Protein AF-A0A945HZN1-F1 (afdb_monomer_lite)

Foldseek 3Di:
DDDCVVVVVVVPPPPDDDDDDPDDPPDPQAAADEQVVVVGDNVVLVVVVVCVVVCVPPDDQKDWDDDPRHTHDIDGDPPDDPPDDDDPPCVVVVVVVVVVVVCCVVPVDVDPPPDVCVVVVVCVVVSVVVD

pLDDT: mean 80.83, std 20.68, range [33.0, 97.69]

Structure (mmCIF, N/CA/C/O backbone):
data_AF-A0A945HZN1-F1
#
_entry.id   AF-A0A945HZN1-F1
#
loop_
_atom_site.group_PDB
_atom_site.id
_atom_site.type_symbol
_atom_site.label_atom_id
_atom_site.label_alt_id
_atom_site.label_comp_id
_atom_site.label_asym_id
_atom_site.label_entity_id
_atom_site.label_seq_id
_atom_site.pdbx_PDB_ins_code
_atom_site.Cartn_x
_atom_site.Cartn_y
_atom_site.Cartn_z
_atom_site.occupancy
_atom_site.B_iso_or_equiv
_atom_site.auth_seq_id
_atom_site.auth_comp_id
_atom_site.auth_asym_id
_atom_site.auth_atom_id
_atom_site.pdbx_PDB_model_num
ATOM 1 N N . MET A 1 1 ? -28.411 -4.055 28.533 1.00 43.19 1 MET A N 1
ATOM 2 C CA . MET A 1 1 ? -27.066 -3.682 28.046 1.00 43.19 1 MET A CA 1
ATOM 3 C C . MET A 1 1 ? -26.486 -4.905 27.358 1.00 43.19 1 MET A C 1
ATOM 5 O O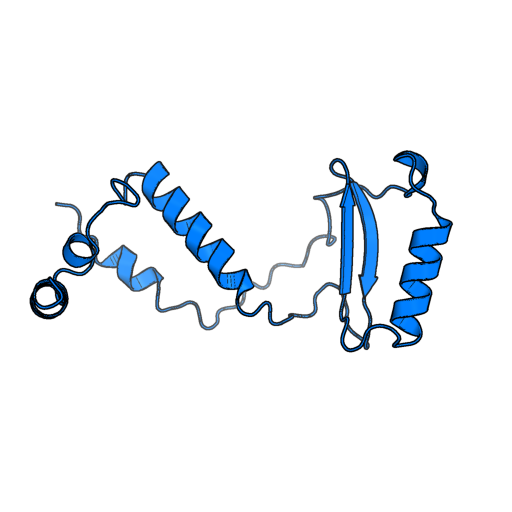 . MET A 1 1 ? -26.405 -5.951 27.993 1.00 43.19 1 MET A O 1
ATOM 9 N N . LYS A 1 2 ? -26.265 -4.843 26.039 1.00 38.22 2 LYS A N 1
ATOM 10 C CA . LYS A 1 2 ? -25.788 -5.994 25.257 1.00 38.22 2 LYS A CA 1
ATOM 11 C C . LYS A 1 2 ? -24.339 -6.296 25.656 1.00 38.22 2 LYS A C 1
ATOM 13 O O . LYS A 1 2 ? -23.533 -5.382 25.769 1.00 38.22 2 LYS A O 1
ATOM 18 N N . ASN A 1 3 ? -24.050 -7.569 25.923 1.00 39.00 3 ASN A N 1
ATOM 19 C CA . ASN A 1 3 ? -22.727 -8.064 26.303 1.00 39.00 3 ASN A CA 1
ATOM 20 C C . ASN A 1 3 ? -21.711 -7.749 25.193 1.00 39.00 3 ASN A C 1
ATOM 22 O O . ASN A 1 3 ? -21.772 -8.363 24.134 1.00 39.00 3 ASN A O 1
ATOM 26 N N . ILE A 1 4 ? -20.778 -6.831 25.462 1.00 46.09 4 ILE A N 1
ATOM 27 C CA . ILE A 1 4 ? -19.676 -6.418 24.564 1.00 46.09 4 ILE A CA 1
ATOM 28 C C . ILE A 1 4 ? -18.468 -7.377 24.637 1.00 46.09 4 ILE A C 1
ATOM 30 O O . ILE A 1 4 ? -17.565 -7.338 23.806 1.00 46.09 4 ILE A O 1
ATOM 34 N N . LYS A 1 5 ? -18.504 -8.359 25.547 1.00 42.25 5 LYS A N 1
ATOM 35 C CA . LYS A 1 5 ? -17.454 -9.379 25.703 1.00 42.25 5 LYS A CA 1
ATOM 36 C C . LYS A 1 5 ? -17.101 -10.210 24.447 1.00 42.25 5 LYS A C 1
ATOM 38 O O . LYS A 1 5 ? -15.949 -10.626 24.383 1.00 42.25 5 LYS A O 1
ATOM 43 N N . PRO A 1 6 ? -17.973 -10.453 23.441 1.00 45.19 6 PRO A N 1
ATOM 44 C CA . PRO A 1 6 ? -17.534 -11.138 22.225 1.00 45.19 6 PRO A CA 1
ATOM 45 C C . PRO A 1 6 ? -16.802 -10.212 21.239 1.00 45.19 6 PRO A C 1
ATOM 47 O O . PRO A 1 6 ? -16.114 -10.716 20.362 1.00 45.19 6 PRO A O 1
ATOM 50 N N . PHE A 1 7 ? -16.896 -8.884 21.388 1.00 43.00 7 PHE A N 1
ATOM 51 C CA . PHE A 1 7 ? -16.223 -7.926 20.500 1.00 43.00 7 PHE A CA 1
ATOM 52 C C . PHE A 1 7 ? -14.740 -7.756 20.867 1.00 43.00 7 PHE A C 1
ATOM 54 O O . PHE A 1 7 ? -13.885 -7.684 19.993 1.00 43.00 7 PHE A O 1
ATOM 61 N N . PHE A 1 8 ? -14.410 -7.828 22.163 1.00 42.88 8 PHE A N 1
ATOM 62 C CA . PHE A 1 8 ? -13.020 -7.783 22.638 1.00 42.88 8 PHE A CA 1
ATOM 63 C C . PHE A 1 8 ? -12.256 -9.108 22.441 1.00 42.88 8 PHE A C 1
ATOM 65 O O . PHE A 1 8 ? -11.030 -9.115 22.396 1.00 42.88 8 PHE A O 1
ATOM 72 N N . LEU A 1 9 ? -12.963 -10.232 22.258 1.00 38.38 9 LEU A N 1
ATOM 73 C CA . LEU A 1 9 ? -12.346 -11.527 21.932 1.00 38.38 9 LEU A CA 1
ATOM 74 C C . LEU A 1 9 ? -11.958 -11.642 20.442 1.00 38.38 9 LEU A C 1
ATOM 76 O O . LEU A 1 9 ? -11.190 -12.529 20.078 1.00 38.38 9 LEU A O 1
ATOM 80 N N . LEU A 1 10 ? -12.446 -10.734 19.587 1.00 38.25 10 LEU A N 1
ATOM 81 C CA . LEU A 1 10 ? -12.138 -10.710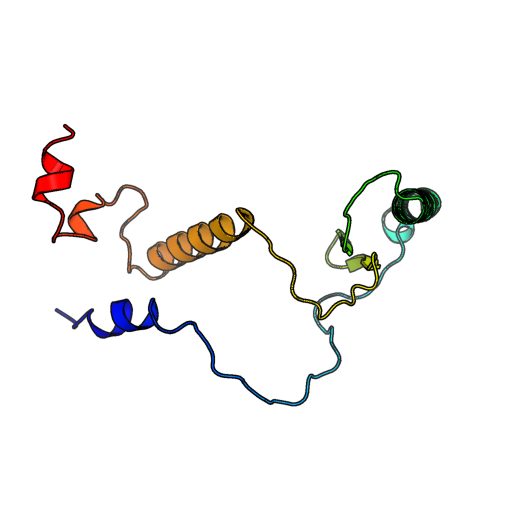 18.154 1.00 38.25 10 LEU A CA 1
ATOM 82 C C . LEU A 1 10 ? -10.816 -9.979 17.831 1.00 38.25 10 LEU A C 1
ATOM 84 O O . LEU A 1 10 ? -10.296 -10.116 16.731 1.00 38.25 10 LEU A O 1
ATOM 88 N N . LEU A 1 11 ? -10.228 -9.264 18.797 1.00 40.25 11 LEU A N 1
ATOM 89 C CA . LEU A 1 11 ? -8.981 -8.499 18.626 1.00 40.25 11 LEU A CA 1
ATOM 90 C C . LEU A 1 11 ? -7.710 -9.237 19.100 1.00 40.25 11 LEU A C 1
ATOM 92 O O . LEU A 1 11 ? -6.623 -8.670 19.064 1.00 40.25 11 LEU A O 1
ATOM 96 N N . LEU A 1 12 ? -7.820 -10.514 19.496 1.00 39.69 12 LEU A N 1
ATOM 97 C CA . LEU A 1 12 ? -6.706 -11.315 20.039 1.00 39.69 12 LEU A CA 1
ATOM 98 C C . LEU A 1 12 ? -6.468 -12.674 19.338 1.00 39.69 12 LEU A C 1
ATOM 100 O O . LEU A 1 12 ? -5.662 -13.466 19.817 1.00 39.69 12 LEU A O 1
ATOM 104 N N . PHE A 1 13 ? -7.101 -12.937 18.183 1.00 35.91 13 PHE A N 1
ATOM 105 C CA . PHE A 1 13 ? -6.939 -14.184 17.404 1.00 35.91 13 PHE A CA 1
ATOM 106 C C . PHE A 1 13 ? -6.672 -13.972 15.897 1.00 35.91 13 PHE A C 1
ATOM 108 O O . PHE A 1 13 ? -7.149 -14.735 15.065 1.00 35.91 13 PHE A O 1
ATOM 115 N N . CYS A 1 14 ? -5.858 -12.981 15.516 1.00 36.09 14 CYS A N 1
ATOM 116 C CA . CYS A 1 14 ? -5.360 -12.865 14.131 1.00 36.09 14 CYS A CA 1
ATOM 117 C C . CYS A 1 14 ? -3.980 -13.515 13.900 1.00 36.09 14 CYS A C 1
ATOM 119 O O . CYS A 1 14 ? -3.293 -13.180 12.939 1.00 36.09 14 CYS A O 1
ATOM 121 N N . SER A 1 15 ? -3.575 -14.483 14.731 1.00 43.81 15 SER A N 1
ATOM 122 C CA . SER A 1 15 ? -2.502 -15.421 14.387 1.00 43.81 15 SER A CA 1
ATOM 123 C C . SER A 1 15 ? -3.090 -16.755 13.902 1.00 43.81 15 SER A C 1
ATOM 125 O O . SER A 1 15 ? -3.535 -17.591 14.681 1.00 43.81 15 SER A O 1
ATOM 127 N N . CYS A 1 16 ? -3.036 -16.929 12.578 1.00 42.44 16 CYS A N 1
ATOM 128 C CA . CYS A 1 16 ? -3.128 -18.184 11.823 1.00 42.44 16 CYS A CA 1
ATOM 129 C C . CYS A 1 16 ? -4.443 -18.986 11.880 1.00 42.44 16 CYS A C 1
ATOM 131 O O . CYS A 1 16 ? -4.563 -19.871 12.717 1.00 42.44 16 CYS A O 1
ATOM 133 N N . VAL A 1 17 ? -5.295 -18.854 10.848 1.00 38.59 17 VAL A N 1
ATOM 134 C CA . VAL A 1 17 ? -5.815 -20.010 10.078 1.00 38.59 17 VAL A CA 1
ATOM 135 C C . VAL A 1 17 ? -6.025 -19.604 8.609 1.00 38.59 17 VAL A C 1
ATOM 137 O O . VAL A 1 17 ? -6.723 -18.644 8.306 1.00 38.59 17 VAL A O 1
ATOM 140 N N . PHE A 1 18 ? -5.398 -20.375 7.720 1.00 42.84 18 PHE A N 1
ATOM 141 C CA . PHE A 1 18 ? -5.592 -20.446 6.269 1.00 42.84 18 PHE A CA 1
ATOM 142 C C . PHE A 1 18 ? -7.068 -20.510 5.835 1.00 42.84 18 PHE A C 1
ATOM 144 O O . PHE A 1 18 ? -7.823 -21.326 6.360 1.00 42.84 18 PHE A O 1
ATOM 151 N N . THR A 1 19 ? -7.423 -19.832 4.741 1.00 33.00 19 THR A N 1
ATOM 152 C CA . THR A 1 19 ? -8.476 -20.312 3.829 1.00 33.00 19 THR A CA 1
ATOM 153 C C . THR A 1 19 ? -7.841 -20.720 2.508 1.00 33.00 19 THR A C 1
ATOM 155 O O . THR A 1 19 ? -7.312 -19.899 1.766 1.00 33.00 19 THR A O 1
ATOM 158 N N . ASN A 1 20 ? -7.859 -22.029 2.271 1.00 44.66 20 ASN A N 1
ATOM 159 C CA . ASN A 1 20 ? -7.527 -22.686 1.020 1.00 44.66 20 ASN A CA 1
ATOM 160 C C . ASN A 1 20 ? -8.782 -22.645 0.135 1.00 44.66 20 ASN A C 1
ATOM 162 O O . ASN A 1 20 ? -9.610 -23.552 0.192 1.00 44.66 20 ASN A O 1
ATOM 166 N N . GLU A 1 21 ? -8.949 -21.566 -0.619 1.00 38.84 21 GLU A N 1
ATOM 167 C CA . GL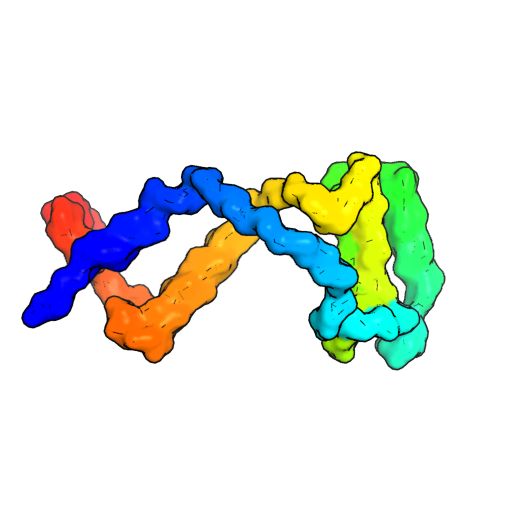U A 1 21 ? -9.801 -21.546 -1.806 1.00 38.84 21 GLU A CA 1
ATOM 168 C C . GLU A 1 21 ? -8.895 -21.207 -2.988 1.00 38.84 21 GLU A C 1
ATOM 170 O O . GLU A 1 21 ? -7.978 -20.396 -2.853 1.00 38.84 21 GLU A O 1
ATOM 175 N N . ASN A 1 22 ? -9.081 -21.905 -4.112 1.00 44.28 22 ASN A N 1
ATOM 176 C CA . ASN A 1 22 ? -8.299 -21.679 -5.325 1.00 44.28 22 ASN A CA 1
ATOM 177 C C . ASN A 1 22 ? -8.277 -20.180 -5.634 1.00 44.28 22 ASN A C 1
ATOM 179 O O . ASN A 1 22 ? -9.336 -19.566 -5.746 1.00 44.28 22 ASN A O 1
ATOM 183 N N . LEU A 1 23 ? -7.076 -19.612 -5.748 1.00 44.59 23 LEU A N 1
ATOM 184 C CA . LEU A 1 23 ? -6.907 -18.205 -6.077 1.00 44.59 23 LEU A CA 1
ATOM 185 C C . LEU A 1 23 ? -7.470 -17.983 -7.486 1.00 44.59 23 LEU A C 1
ATOM 187 O O . LEU A 1 23 ? -6.919 -18.473 -8.474 1.00 44.59 23 LEU A O 1
ATOM 191 N N . GLU A 1 24 ? -8.617 -17.307 -7.548 1.00 50.06 24 GLU A N 1
ATOM 192 C CA . GLU A 1 24 ? -9.186 -16.751 -8.775 1.00 50.06 24 GLU A CA 1
ATOM 193 C C . GLU A 1 24 ? -8.134 -15.875 -9.487 1.00 50.06 24 GLU A C 1
ATOM 195 O O . GLU A 1 24 ? -7.239 -15.352 -8.817 1.00 50.06 24 GLU A O 1
ATOM 200 N N . PRO A 1 25 ? -8.215 -15.693 -10.822 1.00 52.94 25 PRO A N 1
ATOM 201 C CA . PRO A 1 25 ? -7.276 -14.850 -11.560 1.00 52.94 25 PRO A CA 1
ATOM 202 C C . PRO A 1 25 ? -7.147 -13.479 -10.882 1.00 52.94 25 PRO A C 1
ATOM 204 O O . PRO A 1 25 ? -8.140 -12.803 -10.612 1.00 52.94 25 PRO A O 1
ATOM 207 N N . ASP A 1 26 ? -5.909 -13.107 -10.587 1.00 59.91 26 ASP A N 1
ATOM 208 C CA . ASP A 1 26 ? -5.446 -12.257 -9.485 1.00 59.91 26 ASP A CA 1
ATOM 209 C C . ASP A 1 26 ? -5.798 -10.758 -9.573 1.00 59.91 26 ASP A C 1
ATOM 211 O O . ASP A 1 26 ? -5.514 -10.016 -8.632 1.00 59.91 26 ASP A O 1
ATOM 215 N N . GLN A 1 27 ? -6.470 -10.291 -10.636 1.00 59.25 27 GLN A N 1
ATOM 216 C CA . GLN A 1 27 ? -7.109 -8.968 -10.667 1.00 59.25 27 GLN A CA 1
ATOM 217 C C . GLN A 1 27 ? -8.423 -8.939 -11.473 1.00 59.25 27 GLN A C 1
ATOM 219 O O . GLN A 1 27 ? -8.436 -9.098 -12.692 1.00 59.25 27 GLN A O 1
ATOM 224 N N . GLN A 1 28 ? -9.530 -8.596 -10.799 1.00 59.69 28 GLN A N 1
ATOM 225 C CA . GLN A 1 28 ? -10.737 -8.012 -11.420 1.00 59.69 28 GLN A CA 1
ATOM 226 C C . GLN A 1 28 ? -10.909 -6.516 -11.092 1.00 59.69 28 GLN A C 1
ATOM 228 O O . GLN A 1 28 ? -11.841 -5.880 -11.581 1.00 59.69 28 GLN A O 1
ATOM 233 N N . THR A 1 29 ? -10.036 -5.941 -10.256 1.00 76.19 29 THR A N 1
ATOM 234 C CA . THR A 1 29 ? -10.254 -4.611 -9.666 1.00 76.19 29 THR A CA 1
ATOM 235 C C . THR A 1 29 ? -9.958 -3.472 -10.639 1.00 76.19 29 THR A C 1
ATOM 237 O O . THR A 1 29 ? -10.775 -2.565 -10.784 1.00 76.19 29 THR A O 1
ATOM 240 N N . TRP A 1 30 ? -8.814 -3.513 -11.331 1.00 86.56 30 TRP A N 1
AT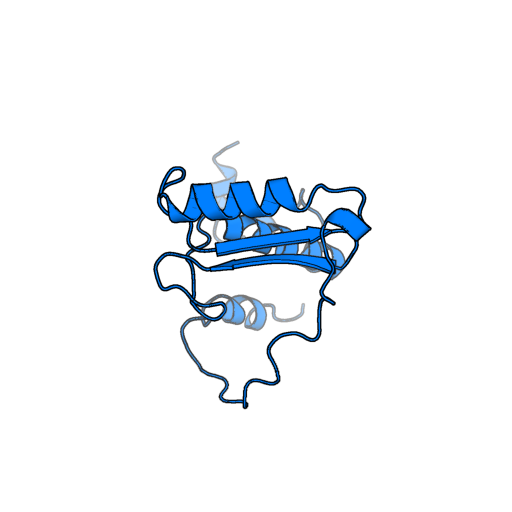OM 241 C CA . TRP A 1 30 ? -8.377 -2.435 -12.220 1.00 86.56 30 TRP A CA 1
ATOM 242 C C . TRP A 1 30 ? -8.094 -2.960 -13.621 1.00 86.56 30 TRP A C 1
ATOM 244 O O . TRP A 1 30 ? -7.494 -4.013 -13.803 1.00 86.56 30 TRP A O 1
ATOM 254 N N . ASN A 1 31 ? -8.498 -2.194 -14.632 1.00 90.88 31 ASN A N 1
ATOM 255 C CA . ASN A 1 31 ? -8.089 -2.482 -16.004 1.00 90.88 31 ASN A CA 1
ATOM 256 C C . ASN A 1 31 ? -6.740 -1.817 -16.283 1.00 90.88 31 ASN A C 1
ATOM 258 O O . ASN A 1 31 ? -6.507 -0.689 -15.841 1.00 90.88 31 ASN A O 1
ATOM 262 N N . TYR A 1 32 ? -5.906 -2.468 -17.085 1.00 90.69 32 TYR A N 1
ATOM 263 C CA . TYR A 1 32 ? -4.646 -1.893 -17.539 1.00 90.69 32 TYR A CA 1
ATOM 264 C C . TYR A 1 32 ? -4.859 -0.739 -18.520 1.00 90.69 32 TYR A C 1
ATOM 266 O O . TYR A 1 32 ? -5.804 -0.731 -19.317 1.00 90.69 32 TYR A O 1
ATOM 274 N N . ALA A 1 33 ? -3.946 0.224 -18.473 1.00 94.00 33 ALA A N 1
ATOM 275 C CA . ALA A 1 33 ? -3.854 1.319 -19.424 1.00 94.00 33 ALA A CA 1
ATOM 276 C C . ALA A 1 33 ? -2.394 1.760 -19.591 1.00 94.00 33 ALA A C 1
ATOM 278 O O . ALA A 1 33 ? -1.542 1.461 -18.761 1.00 94.00 33 ALA A O 1
ATOM 279 N N . LEU A 1 34 ? -2.102 2.470 -20.676 1.00 94.69 34 LEU A N 1
ATOM 280 C CA . LEU A 1 34 ? -0.772 3.005 -20.956 1.00 94.69 34 LEU A CA 1
ATOM 281 C C . LEU A 1 34 ? -0.672 4.463 -20.486 1.00 94.69 34 LEU A C 1
ATOM 283 O O . LEU A 1 34 ? -1.655 5.202 -20.606 1.00 94.69 34 LEU A O 1
ATOM 287 N N . PRO A 1 35 ? 0.501 4.921 -20.009 1.00 96.12 35 PRO A N 1
ATOM 288 C CA . PRO A 1 35 ? 0.665 6.284 -19.507 1.00 96.12 35 PRO A CA 1
ATOM 289 C C . PRO A 1 35 ? 0.203 7.375 -20.489 1.00 96.12 35 PRO A C 1
ATOM 291 O O . PRO A 1 35 ? -0.511 8.300 -20.090 1.00 96.12 35 PRO A O 1
ATOM 294 N N . HIS A 1 36 ? 0.517 7.255 -21.782 1.00 95.38 36 HIS A N 1
ATOM 295 C CA . HIS A 1 36 ? 0.094 8.233 -22.794 1.00 95.38 36 HIS A CA 1
ATOM 296 C C . HIS A 1 36 ? -1.426 8.393 -22.943 1.00 95.38 36 HIS A C 1
ATOM 298 O O . HIS A 1 36 ? -1.880 9.448 -23.388 1.00 95.38 36 HIS A O 1
ATOM 304 N N . GLN A 1 37 ? -2.233 7.410 -22.524 1.00 95.75 37 GLN A N 1
ATOM 305 C CA . GLN A 1 37 ? -3.697 7.540 -22.499 1.00 95.75 37 GLN A CA 1
ATOM 306 C C . GLN A 1 37 ? -4.170 8.589 -21.478 1.00 95.75 37 GLN A C 1
ATOM 308 O O . GLN A 1 37 ? -5.294 9.078 -21.568 1.00 95.75 37 GLN A O 1
ATOM 313 N N . PHE A 1 38 ? -3.289 8.987 -20.558 1.00 96.12 38 PHE A N 1
ATOM 314 C CA . PHE A 1 38 ? -3.517 9.982 -19.514 1.00 96.12 38 PHE A CA 1
ATOM 315 C C . PHE A 1 38 ? -2.674 11.249 -19.684 1.00 96.12 38 PHE A C 1
ATOM 317 O O . PHE A 1 38 ? -2.474 11.989 -18.723 1.00 96.12 38 PHE A O 1
ATOM 324 N N . SER A 1 39 ? -2.177 11.521 -20.898 1.00 96.69 39 SER A N 1
ATOM 325 C CA . SER A 1 39 ? -1.245 12.630 -21.172 1.00 96.69 39 SER A CA 1
ATOM 326 C C . SER A 1 39 ? 0.073 12.543 -20.386 1.00 96.69 39 SER A C 1
ATOM 328 O O . SER A 1 39 ? 0.719 13.562 -20.145 1.00 96.69 39 SER A O 1
ATOM 330 N N . LEU A 1 40 ? 0.475 11.334 -19.984 1.00 95.19 40 LEU A N 1
ATOM 331 C CA . LEU A 1 40 ? 1.777 11.060 -19.378 1.00 95.19 40 LEU A CA 1
ATOM 332 C C . LEU A 1 40 ? 2.759 10.548 -20.442 1.00 95.19 40 LEU A C 1
ATOM 334 O O . LEU A 1 40 ? 2.355 10.093 -21.510 1.00 95.19 40 LEU A O 1
ATOM 338 N N . ILE A 1 41 ? 4.060 10.624 -20.173 1.00 97.31 41 ILE A N 1
ATOM 339 C CA . ILE A 1 41 ? 5.096 10.250 -21.141 1.00 97.31 41 ILE A CA 1
ATOM 340 C C . ILE A 1 41 ? 5.571 8.827 -20.839 1.00 97.31 41 ILE A C 1
ATOM 342 O O . ILE A 1 41 ? 6.226 8.599 -19.827 1.00 97.31 41 ILE A O 1
ATOM 346 N N . ASP A 1 42 ? 5.313 7.872 -21.738 1.00 95.62 42 ASP A N 1
ATOM 347 C CA . ASP A 1 42 ? 5.721 6.463 -21.563 1.00 95.62 42 ASP A CA 1
ATOM 348 C C . ASP A 1 42 ? 7.222 6.312 -21.253 1.00 95.62 42 ASP A C 1
ATOM 350 O O . ASP A 1 42 ? 7.631 5.469 -20.454 1.00 95.62 42 ASP A O 1
ATOM 354 N N . LYS A 1 43 ? 8.060 7.168 -21.856 1.00 96.88 43 LYS A N 1
ATOM 355 C CA . LYS A 1 43 ? 9.513 7.156 -21.653 1.00 96.88 43 LYS A CA 1
ATOM 356 C C . LYS A 1 43 ? 9.915 7.441 -20.203 1.00 96.88 43 LYS A C 1
ATOM 358 O O . LYS A 1 43 ? 10.920 6.890 -19.762 1.00 96.88 43 LYS A O 1
ATOM 363 N N . ASP A 1 44 ? 9.142 8.228 -19.461 1.00 97.12 44 ASP A N 1
ATOM 364 C CA . ASP A 1 44 ? 9.449 8.534 -18.061 1.00 97.12 44 ASP A CA 1
ATOM 365 C C . ASP A 1 44 ? 9.275 7.296 -17.176 1.00 97.12 44 ASP A C 1
ATOM 367 O O . ASP A 1 44 ? 10.119 7.027 -16.327 1.00 97.12 44 ASP A O 1
ATOM 371 N N . PHE A 1 45 ? 8.249 6.481 -17.437 1.00 96.94 45 PHE A N 1
ATOM 372 C CA . PHE A 1 45 ? 8.013 5.217 -16.731 1.00 96.94 45 PHE A CA 1
ATOM 373 C C . PHE A 1 45 ? 9.076 4.169 -17.064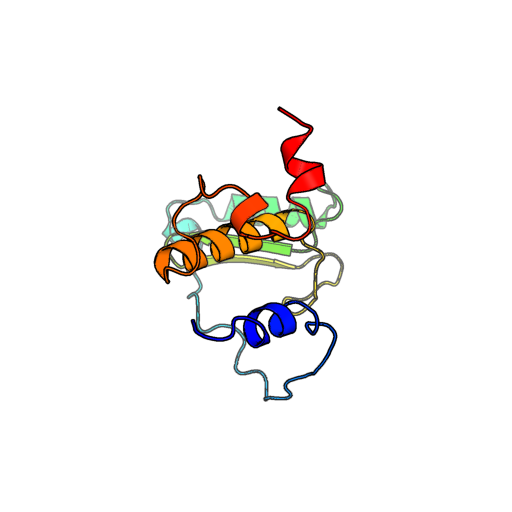 1.00 96.94 45 PHE A C 1
ATOM 375 O O . PHE A 1 45 ? 9.536 3.452 -16.178 1.00 96.94 45 PHE A O 1
ATOM 382 N N . LEU A 1 46 ? 9.514 4.110 -18.327 1.00 97.00 46 LEU A N 1
ATOM 383 C CA . LEU A 1 46 ? 10.640 3.260 -18.720 1.00 97.00 46 LEU A CA 1
ATOM 384 C C . LEU A 1 46 ? 11.929 3.693 -18.013 1.00 97.00 46 LEU A C 1
ATOM 386 O O . LEU A 1 46 ? 12.627 2.856 -17.459 1.00 97.00 46 LEU A O 1
ATOM 390 N N . ASN A 1 47 ? 12.234 4.993 -17.995 1.00 97.44 47 ASN A N 1
ATOM 391 C CA . ASN A 1 47 ? 13.426 5.505 -17.316 1.00 97.44 47 ASN A CA 1
ATOM 392 C C . ASN A 1 47 ? 13.368 5.266 -15.800 1.00 97.44 47 ASN A C 1
ATOM 394 O O . ASN A 1 47 ? 14.380 4.902 -15.212 1.00 97.44 47 ASN A O 1
ATOM 398 N N . LEU A 1 48 ? 12.195 5.434 -15.180 1.00 96.00 48 LEU A N 1
ATOM 399 C CA . LEU A 1 48 ? 11.970 5.116 -13.771 1.00 96.00 48 LEU A CA 1
ATOM 400 C C . LEU A 1 48 ? 12.238 3.636 -13.491 1.00 96.00 48 LEU A C 1
ATOM 402 O O . LEU A 1 48 ? 12.957 3.315 -12.550 1.00 96.00 48 LEU A O 1
ATOM 406 N N . ASN A 1 49 ? 11.707 2.744 -14.329 1.00 97.00 49 ASN A N 1
ATOM 407 C CA . ASN A 1 49 ? 11.950 1.315 -14.194 1.00 97.00 49 ASN A CA 1
ATOM 408 C C . ASN A 1 49 ? 13.443 0.973 -14.281 1.00 97.00 49 ASN A C 1
ATOM 410 O O . ASN A 1 49 ? 13.950 0.235 -13.442 1.00 97.00 49 ASN A O 1
ATOM 414 N N . GLU A 1 50 ? 14.147 1.533 -15.267 1.00 97.69 50 GLU A N 1
ATOM 415 C CA . GLU A 1 50 ? 15.590 1.332 -15.423 1.00 97.69 50 GLU A CA 1
ATOM 416 C C . GLU A 1 50 ? 16.378 1.865 -14.220 1.00 97.69 50 GLU A C 1
ATOM 418 O O . GLU A 1 50 ? 17.290 1.193 -13.751 1.00 97.69 50 GLU A O 1
ATOM 423 N N . ALA A 1 51 ? 16.019 3.030 -13.673 1.00 97.56 51 ALA A N 1
ATOM 424 C CA . ALA A 1 51 ? 16.680 3.578 -12.487 1.00 97.56 51 ALA A CA 1
ATOM 425 C C . ALA A 1 51 ? 16.534 2.651 -11.264 1.00 97.56 51 ALA A C 1
ATOM 427 O O . ALA A 1 51 ? 17.487 2.463 -10.508 1.00 97.56 51 ALA A O 1
ATOM 428 N N . ILE A 1 52 ? 15.363 2.026 -11.089 1.00 96.69 52 ILE A N 1
ATOM 429 C CA . ILE A 1 52 ? 15.133 1.049 -10.014 1.00 96.69 52 ILE A CA 1
ATOM 430 C C . ILE A 1 52 ? 15.939 -0.233 -10.263 1.00 96.69 52 ILE A C 1
ATOM 432 O O . ILE A 1 52 ? 16.607 -0.718 -9.352 1.00 96.69 52 ILE A O 1
ATOM 436 N N . LEU A 1 53 ? 15.936 -0.757 -11.494 1.00 95.38 53 LEU A N 1
ATOM 437 C CA . LEU A 1 53 ? 16.720 -1.946 -11.863 1.00 95.38 53 LEU A CA 1
ATOM 438 C C . LEU A 1 53 ? 18.233 -1.736 -11.704 1.00 95.38 53 LEU A C 1
ATOM 440 O O . LEU A 1 53 ? 18.951 -2.681 -11.383 1.00 95.38 53 LEU A O 1
ATOM 444 N N . ASN A 1 54 ? 18.710 -0.505 -11.895 1.00 96.12 54 ASN A N 1
ATOM 445 C CA . ASN A 1 54 ? 20.109 -0.118 -11.709 1.00 96.12 54 ASN A CA 1
ATOM 446 C C . ASN A 1 54 ? 20.472 0.213 -10.248 1.00 96.12 54 ASN A C 1
ATOM 448 O O . ASN A 1 54 ? 21.572 0.708 -10.002 1.00 96.12 54 ASN A O 1
ATOM 452 N N . ASP A 1 55 ? 19.578 -0.055 -9.287 1.00 95.00 55 ASP A N 1
ATOM 453 C CA . ASP A 1 55 ? 19.771 0.196 -7.850 1.00 95.00 55 ASP A CA 1
ATOM 454 C C . ASP A 1 55 ? 20.084 1.673 -7.515 1.00 95.00 55 ASP A C 1
ATOM 456 O O . ASP A 1 55 ? 20.703 1.988 -6.496 1.00 95.00 55 ASP A O 1
ATOM 460 N N . GLU A 1 56 ? 19.627 2.622 -8.349 1.00 97.00 56 GLU A N 1
ATOM 461 C CA . GLU A 1 56 ? 19.716 4.060 -8.036 1.00 97.00 56 GLU A CA 1
ATOM 462 C C . GLU A 1 56 ? 18.849 4.412 -6.814 1.00 97.00 56 GLU A C 1
ATOM 464 O O . GLU A 1 56 ? 19.167 5.323 -6.042 1.00 97.00 56 GLU A O 1
ATOM 469 N N . TYR A 1 57 ? 17.782 3.633 -6.602 1.00 93.25 57 TYR A N 1
ATOM 470 C CA . TYR A 1 57 ? 16.920 3.666 -5.428 1.00 93.25 57 TYR A CA 1
ATOM 471 C C . TYR A 1 57 ? 16.941 2.308 -4.723 1.00 93.25 57 TYR A C 1
ATOM 473 O O . TYR A 1 57 ? 16.268 1.362 -5.129 1.00 93.25 57 TYR A O 1
ATOM 481 N N . ARG A 1 58 ? 17.710 2.229 -3.636 1.00 91.12 58 ARG A N 1
ATOM 482 C CA . ARG A 1 58 ? 17.910 0.980 -2.893 1.00 91.12 58 ARG A CA 1
ATOM 483 C C . ARG A 1 58 ? 16.624 0.472 -2.242 1.00 91.12 58 ARG A C 1
ATOM 485 O O . ARG A 1 58 ? 15.854 1.258 -1.690 1.00 91.12 58 ARG A O 1
ATOM 492 N N . ASN A 1 59 ? 16.488 -0.854 -2.191 1.00 91.25 59 ASN A N 1
ATOM 493 C CA . ASN A 1 59 ? 15.442 -1.587 -1.463 1.00 91.25 59 ASN A CA 1
ATOM 494 C C . ASN A 1 59 ? 14.002 -1.284 -1.915 1.00 91.25 59 ASN A C 1
ATOM 496 O O . ASN A 1 59 ? 13.080 -1.287 -1.100 1.00 91.25 59 ASN A O 1
ATOM 500 N N . ILE A 1 60 ? 13.786 -1.038 -3.207 1.00 94.81 60 ILE A N 1
ATOM 501 C CA . ILE A 1 60 ? 12.433 -1.027 -3.771 1.00 94.81 60 ILE A CA 1
ATOM 502 C C . ILE A 1 60 ? 12.056 -2.462 -4.134 1.00 94.81 60 ILE A C 1
ATOM 504 O O . ILE A 1 60 ? 12.750 -3.098 -4.916 1.00 94.81 60 ILE A O 1
ATOM 508 N N . HIS A 1 61 ? 10.969 -2.968 -3.552 1.00 93.69 61 HIS A N 1
ATOM 509 C CA . HIS A 1 61 ? 10.460 -4.328 -3.786 1.00 93.69 61 HIS A CA 1
ATOM 510 C C . HIS A 1 61 ? 9.354 -4.359 -4.847 1.00 93.69 61 HIS A C 1
ATOM 512 O O . HIS A 1 61 ? 9.231 -5.314 -5.606 1.00 93.69 61 HIS A O 1
ATOM 518 N N . ALA A 1 62 ? 8.553 -3.297 -4.921 1.00 94.06 62 ALA A N 1
ATOM 519 C CA . ALA A 1 62 ? 7.465 -3.156 -5.875 1.00 94.06 62 ALA A CA 1
ATOM 520 C C . ALA A 1 62 ? 7.169 -1.675 -6.123 1.00 94.06 62 ALA A C 1
ATOM 522 O O . ALA A 1 62 ? 7.333 -0.843 -5.227 1.00 94.06 62 ALA A O 1
ATOM 523 N N . LEU A 1 63 ? 6.686 -1.354 -7.321 1.00 94.88 63 LEU A N 1
ATOM 524 C CA . LEU A 1 63 ? 6.110 -0.054 -7.642 1.00 94.88 63 LEU A CA 1
ATOM 525 C C . LEU A 1 63 ? 4.813 -0.259 -8.419 1.00 94.88 63 LEU A C 1
ATOM 527 O O . LEU A 1 63 ? 4.815 -0.856 -9.492 1.00 94.88 63 LEU A O 1
ATOM 531 N N . VAL A 1 64 ? 3.722 0.283 -7.881 1.00 94.31 64 VAL A N 1
ATOM 532 C CA . VAL A 1 64 ? 2.378 0.208 -8.459 1.00 94.31 64 VAL A CA 1
ATOM 533 C C . VAL A 1 64 ? 1.840 1.628 -8.604 1.00 94.31 64 VAL A C 1
ATOM 535 O O . VAL A 1 64 ? 1.842 2.393 -7.639 1.00 94.31 64 VAL A O 1
ATOM 538 N N . ILE A 1 65 ? 1.387 1.998 -9.802 1.00 95.75 65 ILE A N 1
ATOM 539 C CA . ILE A 1 65 ? 0.830 3.322 -10.095 1.00 95.75 65 ILE A CA 1
ATOM 540 C C . ILE A 1 65 ? -0.550 3.146 -10.719 1.00 95.75 65 ILE A C 1
ATOM 542 O O . ILE A 1 65 ? -0.703 2.579 -11.804 1.00 95.75 65 ILE A O 1
ATOM 546 N N . ILE A 1 66 ? -1.553 3.683 -10.029 1.00 94.94 66 ILE A N 1
ATOM 547 C CA . ILE A 1 66 ? -2.950 3.691 -10.455 1.00 94.94 66 ILE A CA 1
ATOM 548 C C . ILE A 1 66 ? -3.351 5.136 -10.742 1.00 94.94 66 ILE A C 1
ATOM 550 O O . ILE A 1 66 ? -3.066 6.038 -9.952 1.00 94.94 66 ILE A O 1
ATOM 554 N N . LYS A 1 67 ? -4.019 5.358 -11.872 1.00 94.75 67 LYS A N 1
ATOM 555 C CA . LYS A 1 67 ? -4.568 6.657 -12.257 1.00 94.75 67 LYS A CA 1
ATOM 556 C C . LYS A 1 67 ? -5.944 6.476 -12.872 1.00 94.75 67 LYS A C 1
ATOM 558 O O . LYS A 1 67 ? -6.099 5.666 -13.778 1.00 94.75 67 LYS A O 1
ATOM 563 N N . ASP A 1 68 ? -6.904 7.267 -12.394 1.00 94.88 68 ASP A N 1
ATOM 564 C CA . ASP A 1 68 ? -8.280 7.313 -12.902 1.00 94.88 68 ASP A CA 1
ATOM 565 C C . ASP A 1 68 ? -8.858 5.899 -13.086 1.00 94.88 68 ASP A C 1
ATOM 567 O O . ASP A 1 68 ? -9.317 5.514 -14.162 1.00 94.88 68 ASP A O 1
ATOM 571 N N . ASP A 1 69 ? -8.751 5.100 -12.022 1.00 93.06 69 ASP A N 1
ATOM 572 C CA . ASP A 1 69 ? -9.229 3.721 -11.958 1.00 93.06 69 ASP A CA 1
ATOM 573 C C . ASP A 1 69 ? -8.593 2.754 -12.977 1.00 93.06 69 ASP A C 1
ATOM 575 O O . ASP A 1 69 ? -9.169 1.723 -13.352 1.00 93.06 69 ASP A O 1
ATOM 579 N N . LYS A 1 70 ? -7.385 3.076 -13.449 1.00 93.12 70 LYS A N 1
ATOM 580 C CA . LYS A 1 70 ? -6.576 2.210 -14.306 1.00 93.12 70 LYS A CA 1
ATOM 581 C C . LYS A 1 70 ? -5.204 1.966 -13.715 1.00 93.12 70 LYS A C 1
ATOM 583 O O . LYS A 1 70 ? -4.548 2.880 -13.217 1.00 93.12 70 LYS A O 1
ATOM 588 N N . LEU A 1 71 ? -4.751 0.728 -13.842 1.00 93.31 71 LEU A N 1
ATOM 589 C CA . LEU A 1 71 ? -3.392 0.343 -13.509 1.00 93.31 71 LEU A CA 1
ATOM 590 C C . LEU A 1 71 ? -2.478 0.726 -14.676 1.00 93.31 71 LEU A C 1
ATOM 592 O O . LEU A 1 71 ? -2.586 0.152 -15.761 1.00 93.31 71 LEU A O 1
ATOM 596 N N . ILE A 1 72 ? -1.636 1.741 -14.472 1.00 95.88 72 ILE A N 1
ATOM 597 C CA . ILE A 1 72 ? -0.815 2.332 -15.545 1.00 95.88 72 ILE A CA 1
ATOM 598 C C . ILE A 1 72 ? 0.657 1.929 -15.486 1.00 95.88 72 ILE A C 1
ATOM 600 O O . ILE A 1 72 ? 1.378 2.088 -16.469 1.00 95.88 72 ILE A O 1
ATOM 604 N N . PHE A 1 73 ? 1.110 1.420 -14.341 1.00 95.88 73 PHE A N 1
ATOM 605 C CA . PHE A 1 73 ? 2.438 0.847 -14.169 1.00 95.88 73 PHE A CA 1
ATOM 606 C C . PHE A 1 73 ? 2.437 -0.103 -12.980 1.00 95.88 73 PHE A C 1
ATOM 608 O O . PHE A 1 73 ? 1.884 0.216 -11.928 1.00 95.88 73 PHE A O 1
ATOM 615 N N . GLU A 1 74 ? 3.090 -1.243 -13.141 1.00 94.88 74 GLU A N 1
ATOM 616 C CA . GLU A 1 74 ? 3.272 -2.219 -12.082 1.00 94.88 74 GLU A CA 1
ATOM 617 C C . GLU A 1 74 ? 4.497 -3.064 -12.384 1.00 94.88 74 GLU A C 1
ATOM 619 O O . GLU A 1 74 ? 4.525 -3.727 -13.415 1.00 94.88 74 GLU A O 1
ATOM 624 N N . ASN A 1 75 ? 5.483 -3.035 -11.493 1.00 94.56 75 ASN A N 1
ATOM 625 C CA . ASN A 1 75 ? 6.656 -3.896 -11.560 1.00 94.56 75 ASN A CA 1
ATOM 626 C C . ASN A 1 75 ? 7.088 -4.312 -10.152 1.00 94.56 75 ASN A C 1
ATOM 628 O O . ASN A 1 75 ? 6.925 -3.562 -9.184 1.00 94.56 75 ASN A O 1
ATOM 632 N N . TYR A 1 76 ? 7.682 -5.498 -10.078 1.00 94.62 76 TYR A N 1
ATOM 633 C CA . TYR A 1 76 ? 8.241 -6.101 -8.874 1.00 94.62 76 TYR A CA 1
ATOM 634 C C . TYR A 1 76 ? 9.741 -6.325 -9.077 1.00 94.62 76 TYR A C 1
ATOM 636 O O . TYR A 1 76 ? 10.194 -6.598 -10.191 1.00 94.62 76 TYR A O 1
ATOM 644 N N . TYR A 1 77 ? 10.515 -6.157 -8.011 1.00 94.88 77 TYR A N 1
ATOM 645 C CA . TYR A 1 77 ? 11.976 -6.094 -8.031 1.00 94.88 77 TYR A CA 1
ATOM 646 C C . TYR A 1 77 ? 12.558 -6.983 -6.925 1.00 94.88 77 TYR A C 1
ATOM 648 O O . TYR A 1 77 ? 11.833 -7.437 -6.046 1.00 94.88 77 TYR A O 1
ATOM 656 N N . LEU A 1 78 ? 13.877 -7.216 -6.938 1.00 93.69 78 LEU A N 1
ATOM 657 C CA . LEU A 1 78 ? 14.580 -8.017 -5.917 1.00 93.69 78 LEU A CA 1
ATOM 658 C C . LEU A 1 78 ? 13.979 -9.423 -5.723 1.00 93.69 78 LEU A C 1
ATOM 660 O O . LEU A 1 78 ? 13.767 -9.876 -4.599 1.00 93.69 78 LEU A O 1
ATOM 664 N N . ASP A 1 79 ? 13.680 -10.088 -6.841 1.00 91.50 79 ASP A N 1
ATOM 665 C CA . ASP A 1 79 ? 13.055 -11.416 -6.906 1.00 91.50 79 ASP A CA 1
ATOM 666 C C . ASP A 1 79 ? 11.670 -11.514 -6.239 1.00 91.50 79 ASP A C 1
ATOM 668 O O . ASP A 1 79 ? 11.158 -12.617 -6.053 1.00 91.50 79 ASP A O 1
ATOM 672 N N . GLN A 1 80 ? 11.040 -10.377 -5.919 1.00 91.50 80 GLN A N 1
ATOM 673 C CA . GLN A 1 80 ? 9.678 -10.335 -5.398 1.00 91.50 80 GLN A CA 1
ATOM 674 C C . GLN A 1 80 ? 8.648 -10.551 -6.511 1.00 91.50 80 GLN A C 1
ATOM 676 O O . GLN A 1 80 ? 8.852 -10.171 -7.667 1.00 91.50 80 GLN A O 1
ATOM 681 N N . GLN A 1 81 ? 7.517 -11.132 -6.137 1.00 90.81 81 GLN A N 1
ATOM 682 C CA . GLN A 1 81 ? 6.314 -11.293 -6.946 1.00 90.81 81 GLN A CA 1
ATOM 683 C C . GLN A 1 81 ? 5.146 -10.523 -6.322 1.00 90.81 81 GLN A C 1
ATOM 685 O O . GLN A 1 81 ? 5.226 -10.034 -5.194 1.00 90.81 81 GLN A O 1
ATOM 690 N N . ARG A 1 82 ? 4.034 -10.424 -7.056 1.00 87.69 82 ARG A N 1
ATOM 691 C CA . ARG A 1 82 ? 2.815 -9.749 -6.590 1.00 87.69 82 ARG A CA 1
ATOM 692 C C . ARG A 1 82 ? 2.332 -10.276 -5.244 1.00 87.69 82 ARG A C 1
ATOM 694 O O . ARG A 1 82 ? 1.892 -9.492 -4.405 1.00 87.69 82 ARG A O 1
ATOM 701 N N . GLU A 1 83 ? 2.356 -11.590 -5.077 1.00 88.00 83 GLU A N 1
ATOM 702 C CA . GLU A 1 83 ? 1.779 -12.292 -3.934 1.00 88.00 83 GLU A CA 1
ATOM 703 C C . GLU A 1 83 ? 2.697 -12.278 -2.709 1.00 88.00 83 GLU A C 1
ATOM 705 O O . GLU A 1 83 ? 2.294 -12.723 -1.630 1.00 88.00 83 GLU A O 1
ATOM 710 N N . ASP A 1 84 ? 3.921 -11.766 -2.855 1.00 88.06 84 ASP A N 1
ATOM 711 C CA . ASP A 1 84 ? 4.874 -11.738 -1.762 1.00 88.06 84 ASP A CA 1
ATOM 712 C C . ASP A 1 84 ? 4.460 -10.722 -0.696 1.00 88.06 84 ASP A C 1
ATOM 714 O O . ASP A 1 84 ? 4.189 -9.540 -0.943 1.00 88.06 84 ASP A O 1
ATOM 718 N N . LEU A 1 85 ? 4.438 -11.200 0.547 1.00 89.62 85 LEU A N 1
ATOM 719 C CA . LEU A 1 85 ? 4.104 -10.377 1.696 1.00 89.62 85 LEU A CA 1
ATOM 720 C C . LEU A 1 85 ? 5.259 -9.435 2.018 1.00 89.62 85 LEU A C 1
ATOM 722 O O . LEU A 1 85 ? 6.380 -9.858 2.294 1.00 89.62 85 LEU A O 1
ATOM 726 N N . ASN A 1 86 ? 4.941 -8.147 2.065 1.00 86.94 86 ASN A N 1
ATOM 727 C CA . ASN A 1 86 ? 5.873 -7.099 2.438 1.00 86.94 86 ASN A CA 1
ATOM 728 C C . ASN A 1 86 ? 5.450 -6.471 3.767 1.00 86.94 86 ASN A C 1
ATOM 730 O O . ASN A 1 86 ? 4.262 -6.273 4.028 1.00 86.94 86 ASN A O 1
ATOM 734 N N . ASN A 1 87 ? 6.427 -6.154 4.617 1.00 88.44 87 ASN A N 1
ATOM 735 C CA . ASN A 1 87 ? 6.153 -5.388 5.825 1.00 88.44 87 ASN A CA 1
ATOM 736 C C . ASN A 1 87 ? 5.828 -3.939 5.431 1.00 88.44 87 ASN A C 1
ATOM 738 O O . ASN A 1 87 ? 6.617 -3.287 4.752 1.00 88.44 87 ASN A O 1
ATOM 742 N N . ILE A 1 88 ? 4.661 -3.456 5.852 1.00 87.50 88 ILE A N 1
ATOM 743 C CA . ILE A 1 88 ? 4.175 -2.100 5.564 1.00 87.50 88 ILE A CA 1
ATOM 744 C C . ILE A 1 88 ? 4.433 -1.118 6.723 1.00 87.50 88 ILE A C 1
ATOM 746 O O . ILE A 1 88 ? 4.074 0.058 6.634 1.00 87.50 88 ILE A O 1
ATOM 750 N N . ASP A 1 89 ? 5.036 -1.596 7.818 1.00 89.50 89 ASP A N 1
ATOM 751 C CA . ASP A 1 89 ? 5.388 -0.837 9.019 1.00 89.50 89 ASP A CA 1
ATOM 752 C C . ASP A 1 89 ? 4.236 0.076 9.492 1.00 89.50 89 ASP A C 1
ATOM 754 O O . ASP A 1 89 ? 3.097 -0.360 9.700 1.00 89.50 89 ASP A O 1
ATOM 758 N N . ASN A 1 90 ? 4.517 1.372 9.640 1.00 90.12 90 ASN A N 1
ATOM 759 C CA . ASN A 1 90 ? 3.592 2.373 10.159 1.00 90.12 90 ASN A CA 1
ATOM 760 C C . ASN A 1 90 ? 2.388 2.638 9.246 1.00 90.12 90 ASN A C 1
ATOM 762 O O . ASN A 1 90 ? 1.419 3.242 9.711 1.00 90.12 90 ASN A O 1
ATOM 766 N N . ALA A 1 91 ? 2.393 2.182 7.987 1.00 89.19 91 ALA A N 1
ATOM 767 C CA . ALA A 1 91 ? 1.207 2.282 7.134 1.00 89.19 91 ALA A CA 1
ATOM 768 C C . ALA A 1 91 ? 0.018 1.498 7.720 1.00 89.19 91 ALA A C 1
ATOM 770 O O . ALA A 1 91 ? -1.133 1.862 7.486 1.00 89.19 91 ALA A O 1
ATOM 771 N N . THR A 1 92 ? 0.276 0.502 8.577 1.00 90.62 92 THR A N 1
ATOM 772 C CA . THR A 1 92 ? -0.754 -0.216 9.347 1.00 90.62 92 THR A CA 1
ATOM 773 C C . THR A 1 92 ? -1.635 0.725 10.183 1.00 90.62 92 THR A C 1
ATOM 775 O O . THR A 1 92 ? -2.830 0.476 10.341 1.00 90.62 92 THR A O 1
ATOM 778 N N . ASN A 1 93 ? -1.102 1.858 10.662 1.00 88.88 93 ASN A N 1
ATOM 779 C CA . ASN A 1 93 ? -1.866 2.827 11.461 1.00 88.88 93 ASN A CA 1
ATOM 780 C C . ASN A 1 93 ? -3.002 3.497 10.662 1.00 88.88 93 ASN A C 1
ATOM 782 O O . ASN A 1 93 ? -3.984 3.961 11.248 1.00 88.88 93 ASN A O 1
ATOM 786 N N . ILE A 1 94 ? -2.912 3.519 9.326 1.00 93.69 94 ILE A N 1
ATOM 787 C CA . ILE A 1 94 ? -3.995 4.000 8.456 1.00 93.69 94 ILE A CA 1
ATOM 788 C C . ILE A 1 94 ? -5.199 3.060 8.562 1.00 93.69 94 ILE A C 1
ATOM 790 O O . ILE A 1 94 ? -6.324 3.529 8.712 1.00 93.69 94 ILE A O 1
ATOM 794 N N . LEU A 1 95 ? -4.971 1.742 8.566 1.00 90.50 95 LEU A N 1
ATOM 795 C CA . LEU A 1 95 ? -6.042 0.754 8.740 1.00 90.50 95 LEU A CA 1
ATOM 796 C C . LEU A 1 95 ? -6.712 0.897 10.109 1.00 90.50 95 LEU A C 1
ATOM 798 O O . LEU A 1 95 ? -7.937 0.845 10.196 1.00 90.50 95 LEU A O 1
ATOM 802 N N . ALA A 1 96 ? -5.927 1.151 11.161 1.00 89.94 96 ALA A N 1
ATOM 803 C CA . ALA A 1 96 ? -6.467 1.440 12.489 1.00 89.94 96 ALA A CA 1
ATOM 804 C C . ALA A 1 96 ? -7.346 2.705 12.487 1.00 89.94 96 ALA A C 1
ATOM 806 O O . ALA A 1 96 ? -8.443 2.694 13.040 1.00 89.94 96 ALA A O 1
ATOM 807 N N . SER A 1 97 ? -6.911 3.769 11.806 1.00 93.12 97 SER A N 1
ATOM 808 C CA . SER A 1 97 ? -7.685 5.013 11.676 1.00 93.12 97 SER A CA 1
ATOM 809 C C . SER A 1 97 ? -9.003 4.799 10.926 1.00 93.12 97 SER A C 1
ATOM 811 O O . SER A 1 97 ? -10.041 5.300 11.353 1.00 93.12 97 SER A O 1
ATOM 813 N N . ILE A 1 98 ? -8.982 4.017 9.842 1.00 94.38 98 ILE A N 1
ATOM 814 C CA . ILE A 1 98 ? -10.189 3.651 9.087 1.00 94.38 98 ILE A CA 1
ATOM 815 C C . ILE A 1 98 ? -11.149 2.849 9.971 1.00 94.38 98 ILE A C 1
ATOM 817 O O . ILE A 1 98 ? -12.335 3.162 10.014 1.00 94.38 98 ILE A O 1
ATOM 821 N N . ALA A 1 99 ? -10.645 1.861 10.716 1.00 92.62 99 ALA A N 1
ATOM 822 C CA . ALA A 1 99 ? -11.466 1.055 11.617 1.00 92.62 99 ALA A CA 1
ATOM 823 C C . ALA A 1 99 ? -12.134 1.901 12.716 1.00 92.62 99 ALA A C 1
ATOM 825 O O . ALA A 1 99 ? -13.294 1.665 13.047 1.00 92.62 99 ALA A O 1
ATOM 826 N N . ILE A 1 100 ? -11.439 2.915 13.246 1.00 92.38 100 ILE A N 1
ATOM 827 C CA . ILE A 1 100 ? -12.023 3.877 14.194 1.00 92.38 100 ILE A CA 1
ATOM 828 C C . ILE A 1 100 ? -13.142 4.686 13.524 1.00 92.38 100 ILE A C 1
ATOM 830 O O . ILE A 1 100 ? -14.210 4.832 14.112 1.00 92.38 100 ILE A O 1
ATOM 834 N N . GLY A 1 101 ? -12.931 5.169 12.295 1.00 93.50 101 GLY A N 1
ATOM 835 C CA . GLY A 1 101 ? -13.969 5.861 11.524 1.00 93.50 101 GLY A CA 1
ATOM 836 C C . GLY A 1 101 ? -15.215 4.995 11.321 1.00 93.50 101 GLY A C 1
ATOM 837 O O . GLY A 1 101 ? -16.319 5.425 11.638 1.00 93.50 101 GLY A O 1
ATOM 838 N N . MET A 1 102 ? -15.029 3.736 10.916 1.00 94.56 102 MET A N 1
ATOM 839 C CA . MET A 1 102 ? -16.125 2.769 10.786 1.00 94.56 102 MET A CA 1
ATOM 840 C C . MET A 1 102 ? -16.848 2.524 12.115 1.00 94.56 102 MET A C 1
ATOM 842 O O . MET A 1 102 ? -18.069 2.432 12.144 1.00 94.56 102 MET A O 1
ATOM 846 N N . ALA A 1 103 ? -16.118 2.449 13.233 1.00 92.00 103 ALA A N 1
ATOM 847 C CA . ALA A 1 103 ? -16.726 2.285 14.551 1.00 92.00 103 ALA A CA 1
ATOM 848 C C . ALA A 1 103 ? -17.602 3.486 14.947 1.00 92.00 103 ALA A C 1
ATOM 850 O O . ALA A 1 103 ? -18.598 3.299 15.648 1.00 92.00 103 ALA A O 1
ATOM 851 N N . ILE A 1 104 ? -17.257 4.698 14.501 1.00 93.50 104 ILE A N 1
ATOM 852 C CA . ILE A 1 104 ? -18.105 5.885 14.665 1.00 93.50 104 ILE A CA 1
ATOM 85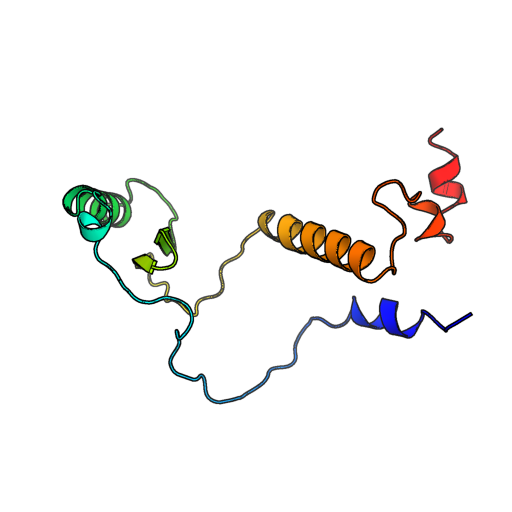3 C C . ILE A 1 104 ? -19.344 5.777 13.776 1.00 93.50 104 ILE A C 1
ATOM 855 O O . ILE A 1 104 ? -20.461 5.929 14.271 1.00 93.50 104 ILE A O 1
ATOM 859 N N . ASP A 1 105 ? -19.160 5.457 12.494 1.00 95.19 105 ASP A N 1
ATOM 860 C CA . ASP A 1 105 ? -20.256 5.337 11.523 1.00 95.19 105 ASP A CA 1
ATOM 861 C C . ASP A 1 105 ? -21.290 4.272 11.937 1.00 95.19 105 ASP A C 1
ATOM 863 O O . ASP A 1 105 ? -22.498 4.485 11.816 1.00 95.19 105 ASP A O 1
ATOM 867 N N . ASP A 1 106 ? -20.825 3.156 12.503 1.00 95.00 106 ASP A N 1
ATOM 868 C CA . ASP A 1 106 ? -21.659 2.060 13.008 1.00 95.00 106 ASP A CA 1
ATOM 869 C C . ASP A 1 106 ? -22.254 2.335 14.408 1.00 95.00 106 ASP A C 1
ATOM 871 O O . ASP A 1 106 ? -23.050 1.541 14.924 1.00 95.00 106 ASP A O 1
ATOM 875 N N . GLY A 1 107 ? -21.884 3.450 15.048 1.00 90.12 107 GLY A N 1
ATOM 876 C CA . GLY A 1 107 ? -22.375 3.862 16.366 1.00 90.12 107 GLY A CA 1
ATOM 877 C C . GLY A 1 107 ? -21.779 3.092 17.551 1.00 90.12 107 GLY A C 1
ATOM 878 O O . GLY A 1 107 ? -22.346 3.125 18.646 1.00 90.12 107 GLY A O 1
ATOM 879 N N . TYR A 1 108 ? -20.657 2.391 17.359 1.00 87.69 108 TYR A N 1
ATOM 880 C CA . TYR A 1 108 ? -19.882 1.783 18.449 1.00 87.69 108 TYR A CA 1
ATOM 881 C C . TYR A 1 108 ? -19.075 2.820 19.237 1.00 87.69 108 TYR A C 1
ATOM 883 O O . TYR A 1 108 ? -18.878 2.647 20.439 1.00 87.69 108 TYR A O 1
ATOM 891 N N . LEU A 1 109 ? -18.623 3.885 18.571 1.00 87.62 109 LEU A N 1
ATOM 892 C CA . LEU A 1 109 ? -17.960 5.039 19.170 1.00 87.62 109 LEU A CA 1
ATOM 893 C C . LEU A 1 109 ? -18.807 6.290 18.912 1.00 87.62 109 LEU A C 1
ATOM 895 O O . LEU A 1 109 ? -19.319 6.472 17.814 1.00 87.62 109 LEU A O 1
ATOM 899 N N . ILE A 1 110 ? -18.975 7.152 19.915 1.00 86.06 110 ILE A N 1
ATOM 900 C CA . ILE A 1 110 ? -19.821 8.350 19.778 1.00 86.06 110 ILE A CA 1
ATOM 901 C C . ILE A 1 110 ? -19.143 9.369 18.858 1.00 86.06 110 ILE A C 1
ATOM 903 O O . ILE A 1 110 ? -19.767 9.902 17.943 1.00 86.06 110 ILE A O 1
ATOM 907 N N . SER A 1 111 ? -17.865 9.639 19.119 1.00 91.50 111 SER A N 1
ATOM 908 C CA . SER A 1 111 ? -17.015 10.506 18.304 1.00 91.50 111 SER A CA 1
ATOM 909 C C . SER A 1 111 ? -15.533 10.319 18.646 1.00 91.50 111 SER A C 1
ATOM 911 O O . SER A 1 111 ? -15.186 9.614 19.598 1.00 91.50 111 SER A O 1
ATOM 913 N N . ILE A 1 112 ? -14.646 10.983 17.903 1.00 91.94 112 ILE A N 1
ATOM 914 C CA . ILE A 1 112 ? -13.200 10.987 18.187 1.00 91.94 112 ILE A CA 1
ATOM 915 C C . ILE A 1 112 ? -12.848 11.700 19.505 1.00 91.94 112 ILE A C 1
ATOM 917 O O . ILE A 1 112 ? -11.760 11.507 20.035 1.00 91.94 112 ILE A O 1
ATOM 921 N N . GLU A 1 113 ? -13.762 12.508 20.041 1.00 92.06 113 GLU A N 1
ATOM 922 C CA . GLU A 1 113 ? -13.632 13.190 21.331 1.00 92.06 113 GLU A CA 1
ATOM 923 C C . GLU A 1 113 ? -14.078 12.321 22.515 1.00 92.06 113 GLU A C 1
ATOM 925 O O . GLU A 1 113 ? -13.997 12.776 23.656 1.00 92.06 113 GLU A O 1
ATOM 930 N N . THR A 1 114 ? -14.545 11.089 22.270 1.00 88.50 114 THR A N 1
ATOM 931 C CA . THR A 1 114 ? -14.908 10.156 23.345 1.00 88.50 114 THR A CA 1
ATOM 932 C C . THR A 1 114 ? -13.693 9.949 24.259 1.00 88.50 114 THR A C 1
ATOM 934 O O . THR A 1 114 ? -12.648 9.498 23.777 1.00 88.50 114 THR A O 1
ATOM 937 N N . PRO A 1 115 ? -13.792 10.253 25.566 1.00 88.19 115 PRO A N 1
ATOM 938 C CA . PRO A 1 115 ? -12.689 10.047 26.490 1.00 88.19 115 PRO A CA 1
ATOM 939 C C . PRO A 1 115 ? -12.251 8.585 26.503 1.00 88.19 115 PRO A C 1
ATOM 941 O O . PRO A 1 115 ? -13.070 7.678 26.640 1.00 88.19 115 PRO A O 1
ATOM 944 N N . ILE A 1 116 ? -10.943 8.341 26.427 1.00 88.00 116 ILE A N 1
ATOM 945 C CA . ILE A 1 116 ? -10.406 6.973 26.414 1.00 88.00 116 ILE A CA 1
ATOM 946 C C . ILE A 1 116 ? -10.772 6.187 27.685 1.00 88.00 116 ILE A C 1
ATOM 948 O O . ILE A 1 116 ? -10.959 4.975 27.620 1.00 88.00 116 ILE A O 1
ATOM 952 N N . ALA A 1 117 ? -10.972 6.881 28.811 1.00 88.25 117 ALA A N 1
ATOM 953 C CA . ALA A 1 117 ? -11.447 6.294 30.064 1.00 88.25 117 ALA A CA 1
ATOM 954 C C . ALA A 1 117 ? -12.852 5.667 29.950 1.00 88.25 117 ALA A C 1
ATOM 956 O O . ALA A 1 117 ? -13.141 4.705 30.653 1.00 88.25 117 ALA A O 1
ATOM 957 N N . GLU A 1 118 ? -13.714 6.150 29.046 1.00 86.75 118 GLU A N 1
ATOM 958 C CA . GLU A 1 118 ? -15.026 5.528 28.802 1.00 86.75 118 GLU A CA 1
ATOM 959 C C . GLU A 1 118 ? -14.901 4.192 28.056 1.00 86.75 118 GLU A C 1
ATOM 961 O O . GLU A 1 118 ? -15.715 3.288 28.250 1.00 86.75 118 GLU A O 1
ATOM 966 N N . LEU A 1 119 ? -13.875 4.056 27.209 1.00 87.56 119 LEU A N 1
ATOM 967 C CA . LEU A 1 119 ? -13.606 2.842 26.434 1.00 87.56 119 LEU A CA 1
ATOM 968 C C . LEU A 1 119 ? -12.809 1.806 27.231 1.00 87.56 119 LEU A C 1
ATOM 970 O O . LEU A 1 119 ? -12.969 0.607 27.006 1.00 87.56 119 LEU A O 1
ATOM 974 N N . LEU A 1 120 ? -11.957 2.280 28.140 1.00 90.00 120 LEU A N 1
ATOM 975 C CA . LEU A 1 120 ? -11.035 1.488 28.949 1.00 90.00 120 LEU A CA 1
ATOM 976 C C . LEU A 1 120 ? -11.222 1.804 30.447 1.00 90.00 120 LEU A C 1
ATOM 978 O O . LEU A 1 120 ? -10.307 2.335 31.087 1.00 90.00 120 LEU A O 1
ATOM 982 N N . PRO A 1 121 ? -12.403 1.505 31.021 1.00 88.38 121 PRO A N 1
ATOM 983 C CA . PRO A 1 121 ? -12.748 1.894 32.391 1.00 88.38 121 PRO A CA 1
ATOM 984 C C . PRO A 1 121 ? -11.827 1.276 33.450 1.00 88.38 121 PRO A C 1
ATOM 986 O O . PRO A 1 121 ? -11.660 1.826 34.534 1.00 88.38 121 PRO A O 1
ATOM 989 N N . GLU A 1 122 ? -11.184 0.147 33.156 1.00 90.69 122 GLU A N 1
ATOM 990 C CA . GLU A 1 122 ? -10.202 -0.476 34.043 1.00 90.69 122 GLU A CA 1
ATOM 991 C C . GLU A 1 122 ? -8.941 0.374 34.286 1.00 90.69 122 GLU A C 1
ATOM 993 O O . GLU A 1 122 ? -8.237 0.107 35.257 1.00 90.69 122 GLU A O 1
ATOM 998 N N . TYR A 1 123 ? -8.685 1.393 33.457 1.00 88.69 123 TYR A N 1
ATOM 999 C CA . TYR A 1 123 ? -7.552 2.320 33.581 1.00 88.69 123 TYR A CA 1
ATOM 1000 C C . TYR A 1 123 ? -7.973 3.730 34.027 1.00 88.69 123 TYR A C 1
ATOM 1002 O O . TYR A 1 123 ? -7.194 4.677 33.921 1.00 88.69 123 TYR A O 1
ATOM 1010 N N . GLU A 1 124 ? -9.212 3.911 34.495 1.00 84.50 124 GLU A N 1
ATOM 1011 C CA . GLU A 1 124 ? -9.748 5.229 34.861 1.00 84.50 124 GLU A CA 1
ATOM 1012 C C . GLU A 1 124 ? -8.868 5.948 35.900 1.00 84.50 124 GLU A C 1
ATOM 1014 O O . GLU A 1 124 ? -8.606 7.144 35.775 1.00 84.50 124 GLU A O 1
ATOM 1019 N N . ASN A 1 125 ? -8.337 5.217 36.887 1.00 84.56 125 ASN A N 1
ATOM 1020 C CA . ASN A 1 125 ? -7.482 5.799 37.923 1.00 84.56 125 ASN A CA 1
ATOM 1021 C C . ASN A 1 125 ? -6.165 6.325 37.339 1.00 84.56 125 ASN A C 1
ATOM 1023 O O . ASN A 1 125 ? -5.744 7.431 37.664 1.00 84.56 125 ASN A O 1
ATOM 1027 N N . GLU A 1 126 ? -5.519 5.561 36.468 1.00 87.06 126 GLU A N 1
ATOM 1028 C CA . GLU A 1 126 ? -4.269 5.926 35.806 1.00 87.06 126 GLU A CA 1
ATOM 1029 C C . GLU A 1 126 ? -4.471 7.129 34.879 1.00 87.06 126 GLU A C 1
ATOM 1031 O O . GLU A 1 126 ? -3.673 8.061 34.902 1.00 87.06 126 GLU A O 1
ATOM 1036 N N . LEU A 1 127 ? -5.575 7.146 34.132 1.00 79.50 127 LEU A N 1
ATOM 1037 C CA . LEU A 1 127 ? -5.908 8.205 33.177 1.00 79.50 127 LEU A CA 1
ATOM 1038 C C . LEU A 1 127 ? -6.380 9.503 33.853 1.00 79.50 127 LEU A C 1
ATOM 1040 O O . LEU A 1 127 ? -6.211 10.583 33.294 1.00 79.50 127 LEU A O 1
ATOM 1044 N N . SER A 1 128 ? -6.954 9.420 35.056 1.00 71.12 128 SER A N 1
ATOM 1045 C CA . SER A 1 128 ? -7.420 10.593 35.813 1.00 71.12 128 SER A CA 1
ATOM 1046 C C . SER A 1 128 ? -6.294 11.404 36.471 1.00 71.12 128 SER A C 1
ATOM 1048 O O . SER A 1 128 ? -6.486 12.579 36.776 1.00 71.12 128 SER A O 1
ATOM 1050 N N . ASN A 1 129 ? -5.118 10.803 36.679 1.00 62.31 129 ASN A N 1
ATOM 1051 C CA . ASN A 1 129 ? -3.996 11.431 37.385 1.00 62.31 129 ASN A CA 1
ATOM 1052 C C . ASN A 1 129 ? -3.082 12.287 36.486 1.00 62.31 129 ASN A C 1
ATOM 1054 O O . ASN A 1 129 ? -2.181 12.941 37.006 1.00 62.31 129 ASN A O 1
ATOM 1058 N N . ASP A 1 130 ? -3.316 12.303 35.172 1.00 56.34 130 ASP A N 1
ATOM 1059 C CA . ASP A 1 130 ? -2.553 13.082 34.179 1.00 56.34 130 ASP A CA 1
ATOM 1060 C C . ASP A 1 130 ? -3.182 14.463 33.867 1.00 56.34 130 ASP A C 1
ATOM 1062 O O . ASP A 1 130 ? -2.837 15.101 32.870 1.00 56.34 130 ASP A O 1
ATOM 1066 N N . SER A 1 131 ? -4.114 14.931 34.711 1.00 52.62 131 SER A N 1
ATOM 1067 C CA . SER A 1 131 ? -4.833 16.216 34.565 1.00 52.62 131 SER A CA 1
ATOM 1068 C C . SER A 1 131 ? -4.213 17.366 35.360 1.00 52.62 131 SER A C 1
ATOM 1070 O O . SER A 1 131 ? -3.916 17.166 36.559 1.00 52.62 131 SER A O 1
#

Radius of gyration: 22.33 Å; chains: 1; bounding box: 47×39×61 Å

Secondary structure (DSSP, 8-state):
----HHHHGGGS--S----------S-SS-EE--GGGGT--HHHHHHHHHHHHTTSSTT--EEEEEETTEEEEEEE-TT--TT-----GGGHHHHHHHHHHHHHHTTSSS-TTS-HHHH-GGGHHHHHTT-

Sequence (131 aa):
MKNIKPFFLLLLFCSCVFTNENLEPDQQTWNYALPHQFSLIDKDFLNLNEAILNDEYRNIHALVIIKDDKLIFENYYLDQQREDLNNIDNATNILASIAIGMAIDDGYLISIETPIAELLPEYENELSNDS